Protein AF-A0A1A8QR80-F1 (afdb_monomer)

InterPro domains:
  IPR000276 G protein-coupled receptor, rhodopsin-like [PF00001] (1-95)
  IPR000276 G protein-coupled receptor, rhodopsin-like [PR00237] (16-37)
  IPR000276 G protein-coupled receptor, rhodopsin-like [PR00237] (66-89)
  IPR009150 Neuropeptide B/W receptor family [PR01855] (17-29)
  IPR009150 Neuropeptide B/W receptor family [PR01855] (32-41)
  IPR009150 Neuropeptide B/W receptor family [PR01855] (49-58)
  IPR009150 Neuropeptide B/W receptor family [PR01855] (61-73)
  IPR017452 GPCR, rhodopsin-like, 7TM [PS50262] (1-100)

Foldseek 3Di:
DPDPPPVVVPVVPVVVVVVVVVVVVVVVVVLCVQVVVQWDWDDDPVGIDTDRHDDPVRVVVVVVVVVSCCCVVPVVVVVVVVVVVVVVVVVVVVVVVVVD

Sequence (100 aa):
AVVHPIKSTKWRKPRIAKTINLAVWGVSLLVNLPIVIYSGLITKLNGCFCTIVWPEPQEAYYTAFMFYTFILGFLLPLMVICLCYLFIIIKVKSSGIRVG

Solvent-accessible surface area (backbone atoms only — not comparable to full-atom values): 5904 Å² total; per-residue (Å²): 118,91,86,65,62,72,70,63,65,65,71,64,46,65,67,57,56,51,50,51,50,51,48,51,53,52,50,52,52,60,69,46,43,63,60,61,72,29,46,40,78,49,76,51,100,92,48,77,43,82,44,78,53,70,64,87,66,44,68,60,53,53,52,51,49,49,53,50,50,45,39,63,74,43,51,50,55,48,50,53,50,52,51,53,51,51,52,50,51,53,51,51,52,57,54,54,66,73,75,109

pLDDT: mean 81.86, std 15.16, range [43.0, 95.69]

Radius of gyration: 22.82 Å; Cα contacts (8 Å, |Δi|>4): 29; chains: 1; bounding box: 64×26×60 Å

Structure (mmCIF, N/CA/C/O backbone):
data_AF-A0A1A8QR80-F1
#
_entry.id   AF-A0A1A8QR80-F1
#
loop_
_atom_site.group_PDB
_atom_site.id
_atom_site.type_symbol
_atom_site.label_atom_id
_atom_site.label_alt_id
_atom_site.label_comp_id
_atom_site.label_asym_id
_atom_site.label_entity_id
_atom_site.label_seq_id
_atom_site.pdbx_PDB_ins_code
_atom_site.Cartn_x
_atom_site.Cartn_y
_atom_site.Cartn_z
_atom_site.occupancy
_atom_site.B_iso_or_equiv
_atom_site.auth_seq_id
_atom_site.auth_comp_id
_atom_site.auth_asym_id
_atom_site.auth_atom_id
_atom_site.pdbx_PDB_model_num
ATOM 1 N N . ALA A 1 1 ? -7.438 -9.890 33.030 1.00 46.53 1 ALA A N 1
ATOM 2 C CA . ALA A 1 1 ? -6.973 -9.619 34.404 1.00 46.53 1 ALA A CA 1
ATOM 3 C C . ALA A 1 1 ? -7.740 -8.388 34.868 1.00 46.53 1 ALA A C 1
ATOM 5 O O . ALA A 1 1 ? -7.745 -7.425 34.124 1.00 46.53 1 ALA A O 1
ATOM 6 N N . VAL A 1 2 ? -8.557 -8.399 35.924 1.00 48.88 2 VAL A N 1
ATOM 7 C CA . VAL A 1 2 ? -8.145 -8.793 37.282 1.00 48.88 2 VAL A CA 1
ATOM 8 C C . VAL A 1 2 ? -9.169 -9.653 38.056 1.00 48.88 2 VAL A C 1
ATOM 10 O O . VAL A 1 2 ? -8.752 -10.293 39.002 1.00 48.88 2 VAL A O 1
ATOM 13 N N . VAL A 1 3 ? -10.447 -9.805 37.664 1.00 56.59 3 VAL A N 1
ATOM 14 C CA . VAL A 1 3 ? -11.394 -10.621 38.489 1.00 56.59 3 VAL A CA 1
ATOM 15 C C . VAL A 1 3 ? -12.198 -11.684 37.714 1.00 56.59 3 VAL A C 1
ATOM 17 O O . VAL A 1 3 ? -12.612 -12.687 38.284 1.00 56.59 3 VAL A O 1
ATOM 20 N N . HIS A 1 4 ? -12.288 -11.597 36.380 1.00 47.09 4 HIS A N 1
ATOM 21 C CA . HIS A 1 4 ? -12.779 -12.701 35.531 1.00 47.09 4 HIS A CA 1
ATOM 22 C C . HIS A 1 4 ? -11.807 -13.006 34.376 1.00 47.09 4 HIS A C 1
ATOM 24 O O . HIS A 1 4 ? -12.059 -12.649 33.221 1.00 47.09 4 HIS A O 1
ATOM 30 N N . PRO A 1 5 ? -10.661 -13.652 34.658 1.00 52.31 5 PRO A N 1
ATOM 31 C CA . PRO A 1 5 ? -9.586 -13.830 33.685 1.00 52.31 5 PRO A CA 1
ATOM 32 C C . PRO A 1 5 ? -9.852 -14.905 32.620 1.00 52.31 5 PRO A C 1
ATOM 34 O O . PRO A 1 5 ? -9.069 -14.993 31.688 1.00 52.31 5 PRO A O 1
ATOM 37 N N . ILE A 1 6 ? -10.924 -15.704 32.716 1.00 52.91 6 ILE A N 1
ATOM 38 C CA . ILE A 1 6 ? -11.087 -16.919 31.888 1.00 52.91 6 ILE A CA 1
ATOM 39 C C . ILE A 1 6 ? -12.131 -16.762 30.763 1.00 52.91 6 ILE A C 1
ATOM 41 O O . ILE A 1 6 ? -11.981 -17.363 29.699 1.00 52.91 6 ILE A O 1
ATOM 45 N N . LYS A 1 7 ? -13.157 -15.907 30.917 1.00 45.94 7 LYS A N 1
ATOM 46 C CA . LYS A 1 7 ? -14.143 -15.654 29.839 1.00 45.94 7 LYS A CA 1
ATOM 47 C C . LYS A 1 7 ? -13.735 -14.540 28.869 1.00 45.94 7 LYS A C 1
ATOM 49 O O . LYS A 1 7 ? -14.119 -14.605 27.708 1.00 45.94 7 LYS A O 1
ATOM 54 N N . SER A 1 8 ? -12.921 -13.569 29.292 1.00 46.22 8 SER A N 1
ATOM 55 C CA . SER A 1 8 ? -12.430 -12.474 28.430 1.00 46.22 8 SER A CA 1
ATOM 56 C C . SER A 1 8 ? -11.421 -12.959 27.369 1.00 46.22 8 SER A C 1
ATOM 58 O O . SER A 1 8 ? -11.410 -12.485 26.234 1.00 46.22 8 SER A O 1
ATOM 60 N N . THR A 1 9 ? -10.649 -14.002 27.675 1.00 49.66 9 THR A N 1
ATOM 61 C CA . THR A 1 9 ? -9.611 -14.583 26.799 1.00 49.66 9 THR A CA 1
ATOM 62 C C . THR A 1 9 ? -10.180 -15.352 25.603 1.00 49.66 9 THR A C 1
ATOM 64 O O . THR A 1 9 ? -9.479 -15.577 24.620 1.00 49.66 9 THR A O 1
ATOM 67 N N . LYS A 1 10 ? -11.466 -15.729 25.644 1.00 46.62 10 LYS A N 1
ATOM 68 C CA . LYS A 1 10 ? -12.154 -16.426 24.542 1.00 46.62 10 LYS A CA 1
ATOM 69 C C . LYS A 1 10 ? -12.669 -15.464 23.456 1.00 46.62 10 LYS A C 1
ATOM 71 O O . LYS A 1 10 ? -12.941 -15.901 22.340 1.00 46.62 10 LYS A O 1
ATOM 76 N N . TRP A 1 11 ? -12.786 -14.168 23.770 1.00 45.94 11 TRP A N 1
ATOM 77 C CA . TRP A 1 11 ? -13.398 -13.147 22.904 1.00 45.94 11 TRP A CA 1
ATOM 78 C C . TRP A 1 11 ? -12.457 -12.561 21.855 1.00 45.94 11 TRP A C 1
ATOM 80 O O . TRP A 1 11 ? -12.897 -12.127 20.793 1.00 45.94 11 TRP A O 1
ATOM 90 N N . ARG A 1 12 ? -11.149 -12.624 22.089 1.00 55.50 12 ARG A N 1
ATOM 91 C CA . ARG A 1 12 ? -10.140 -12.247 21.102 1.00 55.50 12 ARG A CA 1
ATOM 92 C C . ARG A 1 12 ? -9.713 -13.514 20.362 1.00 55.50 12 ARG A C 1
ATOM 94 O O . ARG A 1 12 ? -8.632 -14.025 20.618 1.00 55.50 12 ARG A O 1
ATOM 101 N N . LYS A 1 13 ? -10.608 -14.093 19.539 1.00 64.38 13 LYS A N 1
ATOM 102 C CA . LYS A 1 13 ? -10.404 -15.385 18.839 1.00 64.38 13 LYS A CA 1
ATOM 103 C C . LYS A 1 13 ? -8.955 -15.474 18.318 1.00 64.38 13 LYS A C 1
ATOM 105 O O . LYS A 1 13 ? -8.648 -14.815 17.325 1.00 64.38 13 LYS A O 1
ATOM 110 N N . PRO A 1 14 ? -8.076 -16.305 18.912 1.00 68.88 14 PRO A N 1
ATOM 111 C CA . PRO A 1 14 ? -6.670 -16.399 18.507 1.00 68.88 14 PRO A CA 1
ATOM 112 C C . PRO A 1 14 ? -6.525 -16.775 17.032 1.00 68.88 14 PRO A C 1
ATOM 114 O O . PRO A 1 14 ? -5.590 -16.357 16.364 1.00 68.88 14 PRO A O 1
ATOM 117 N N . ARG A 1 15 ? -7.507 -17.521 16.508 1.00 72.38 15 ARG A N 1
ATOM 118 C CA . ARG A 1 15 ? -7.639 -17.837 15.084 1.00 72.38 15 ARG A CA 1
ATOM 119 C C . ARG A 1 15 ? -7.795 -16.581 14.223 1.00 72.38 15 ARG A C 1
ATOM 121 O O . ARG A 1 15 ? -7.076 -16.457 13.252 1.00 72.38 15 ARG A O 1
ATOM 128 N N . ILE A 1 16 ? -8.647 -15.629 14.617 1.00 77.25 16 ILE A N 1
ATOM 129 C CA . ILE A 1 16 ? -8.818 -14.356 13.896 1.00 77.25 16 ILE A CA 1
ATOM 130 C C . ILE A 1 16 ? -7.534 -13.529 13.966 1.00 77.25 16 ILE A C 1
ATOM 132 O O . ILE A 1 16 ? -7.101 -13.007 12.948 1.00 77.25 16 ILE A O 1
ATOM 136 N N . ALA A 1 17 ? -6.885 -13.454 15.132 1.00 79.06 17 ALA A N 1
ATOM 137 C CA . ALA A 1 17 ? -5.614 -12.741 15.265 1.00 79.06 17 ALA A CA 1
ATOM 138 C C . ALA A 1 17 ? -4.518 -13.343 14.368 1.00 79.06 17 ALA A C 1
ATOM 140 O O . ALA A 1 17 ? -3.812 -12.603 13.688 1.00 79.06 17 ALA A O 1
ATOM 141 N N . LYS A 1 18 ? -4.418 -14.679 14.309 1.00 80.56 18 LYS A N 1
ATOM 142 C CA . LYS A 1 18 ? -3.505 -15.382 13.396 1.00 80.56 18 LYS A CA 1
ATOM 143 C C . LYS A 1 18 ? -3.857 -15.135 11.929 1.00 80.56 18 LYS A C 1
ATOM 145 O O . LYS A 1 18 ? -2.957 -14.854 11.150 1.00 80.56 18 LYS A O 1
ATOM 150 N N . THR A 1 19 ? -5.137 -15.193 11.557 1.00 84.38 19 THR A N 1
ATOM 151 C CA . THR A 1 19 ? -5.587 -14.922 10.183 1.00 84.38 19 THR A CA 1
ATOM 152 C C . THR A 1 19 ? -5.283 -13.488 9.765 1.00 84.38 19 THR A C 1
ATOM 154 O O . THR A 1 19 ? -4.755 -13.289 8.681 1.00 84.38 19 THR A O 1
ATOM 157 N N . ILE A 1 20 ? -5.554 -12.499 10.623 1.00 86.44 20 ILE A N 1
ATOM 158 C CA . ILE A 1 20 ? -5.231 -11.092 10.349 1.00 86.44 20 ILE A CA 1
ATOM 159 C C . ILE A 1 20 ? -3.721 -10.919 10.204 1.00 86.44 20 ILE A C 1
ATOM 161 O O . ILE A 1 20 ? -3.282 -10.267 9.270 1.00 86.44 20 ILE A O 1
ATOM 165 N N . ASN A 1 21 ? -2.921 -11.518 11.087 1.00 89.00 21 ASN A N 1
ATOM 166 C CA . ASN A 1 21 ? -1.467 -11.419 11.004 1.00 89.00 21 ASN A CA 1
ATOM 167 C C . ASN A 1 21 ? -0.933 -12.030 9.696 1.00 89.00 21 ASN A C 1
ATOM 169 O O . ASN A 1 21 ? -0.173 -11.378 8.988 1.00 89.00 21 ASN A O 1
ATOM 173 N N . LEU A 1 22 ? -1.402 -13.226 9.328 1.00 90.75 22 LEU A N 1
ATOM 174 C CA . LEU A 1 22 ? -1.046 -13.870 8.063 1.00 90.75 22 LEU A CA 1
ATOM 175 C C . LEU A 1 22 ? -1.488 -13.031 6.853 1.00 90.75 22 LEU A C 1
ATOM 177 O O . LEU A 1 22 ? -0.726 -12.874 5.906 1.00 90.75 22 LEU A O 1
ATOM 181 N N . ALA A 1 23 ? -2.696 -12.464 6.898 1.00 89.19 23 ALA A N 1
ATOM 182 C CA . ALA A 1 23 ? -3.205 -11.586 5.851 1.00 89.19 23 ALA A CA 1
ATOM 183 C C . ALA A 1 23 ? -2.362 -10.311 5.732 1.00 89.19 23 ALA A C 1
ATOM 185 O O . ALA A 1 23 ? -2.015 -9.928 4.624 1.00 89.19 23 ALA A O 1
ATOM 186 N N . VAL A 1 24 ? -1.974 -9.691 6.851 1.00 90.19 24 VAL A N 1
ATOM 187 C CA . VAL A 1 24 ? -1.086 -8.519 6.863 1.00 90.19 24 VAL A CA 1
ATOM 188 C C . VAL A 1 24 ? 0.266 -8.865 6.250 1.00 90.19 24 VAL A C 1
ATOM 190 O O . VAL A 1 24 ? 0.740 -8.120 5.404 1.00 90.19 24 VAL A O 1
ATOM 193 N N . TRP A 1 25 ? 0.868 -10.002 6.601 1.00 93.44 25 TRP A N 1
ATOM 194 C CA . TRP A 1 25 ? 2.118 -10.439 5.975 1.00 93.44 25 TRP A CA 1
ATOM 195 C C . TRP A 1 25 ? 1.969 -10.692 4.477 1.00 93.44 25 TRP A C 1
ATOM 197 O O . TRP A 1 25 ? 2.789 -10.214 3.697 1.00 93.44 25 TRP A O 1
ATOM 207 N N . GLY A 1 26 ? 0.913 -11.397 4.067 1.00 94.44 26 GLY A N 1
ATOM 208 C CA . GLY A 1 26 ? 0.642 -11.670 2.658 1.00 94.44 26 GLY A CA 1
ATOM 209 C C . GLY A 1 26 ? 0.421 -10.390 1.852 1.00 94.44 26 GLY A C 1
ATOM 210 O O . GLY A 1 26 ? 1.029 -10.218 0.799 1.00 94.44 26 GLY A O 1
ATOM 211 N N . VAL A 1 27 ? -0.386 -9.462 2.375 1.00 90.31 27 VAL A N 1
ATOM 212 C CA . VAL A 1 27 ? -0.628 -8.150 1.759 1.00 90.31 27 VAL A CA 1
ATOM 213 C C . VAL A 1 27 ? 0.660 -7.336 1.708 1.00 90.31 27 VAL A C 1
ATOM 215 O O . VAL A 1 27 ? 0.965 -6.786 0.658 1.00 90.31 27 VAL A O 1
ATOM 218 N N . SER A 1 28 ? 1.456 -7.302 2.779 1.00 91.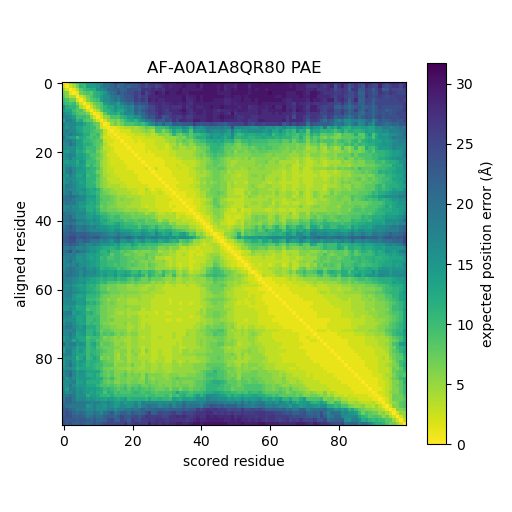25 28 SER A N 1
ATOM 219 C CA . SER A 1 28 ? 2.747 -6.607 2.782 1.00 91.25 28 SER A CA 1
ATOM 220 C C . SER A 1 28 ? 3.683 -7.147 1.703 1.00 91.25 28 SER A C 1
ATOM 222 O O . SER A 1 28 ? 4.267 -6.362 0.962 1.00 91.25 28 SER A O 1
ATOM 224 N N . LEU A 1 29 ? 3.810 -8.469 1.565 1.00 92.56 29 LEU A N 1
ATOM 225 C CA . LEU A 1 29 ? 4.644 -9.069 0.520 1.00 92.56 29 LEU A CA 1
ATOM 226 C C . LEU A 1 29 ? 4.123 -8.723 -0.877 1.00 92.56 29 LEU A C 1
ATOM 228 O O . LEU A 1 29 ? 4.895 -8.257 -1.710 1.00 92.56 29 LEU A O 1
ATOM 232 N N . LEU A 1 30 ? 2.815 -8.878 -1.102 1.00 90.81 30 LEU A N 1
ATOM 233 C CA . LEU A 1 30 ? 2.164 -8.540 -2.368 1.00 90.81 30 LEU A CA 1
ATOM 234 C C . LEU A 1 30 ? 2.393 -7.072 -2.742 1.00 90.81 30 LEU A C 1
ATOM 236 O O . LEU A 1 30 ? 2.704 -6.768 -3.890 1.00 90.81 30 LEU A O 1
ATOM 240 N N . VAL A 1 31 ? 2.287 -6.172 -1.763 1.00 90.44 31 VAL A N 1
ATOM 241 C CA . VAL A 1 31 ? 2.432 -4.734 -1.982 1.00 90.44 31 VAL A CA 1
ATOM 242 C C . VAL A 1 31 ? 3.860 -4.342 -2.367 1.00 90.44 31 VAL A C 1
ATOM 244 O O . VAL A 1 31 ? 4.053 -3.392 -3.130 1.00 90.44 31 VAL A O 1
ATOM 247 N N . ASN A 1 32 ? 4.853 -5.079 -1.867 1.00 90.50 32 ASN A N 1
ATOM 248 C CA . ASN A 1 32 ? 6.267 -4.851 -2.162 1.00 90.50 32 ASN A CA 1
ATOM 249 C C . ASN A 1 32 ? 6.724 -5.475 -3.491 1.00 90.50 32 ASN A C 1
ATOM 251 O O . ASN A 1 32 ? 7.731 -5.031 -4.039 1.00 90.50 32 ASN A O 1
ATOM 255 N N . LEU A 1 33 ? 6.000 -6.459 -4.040 1.00 89.06 33 LEU A N 1
ATOM 256 C CA . LEU A 1 33 ? 6.349 -7.102 -5.315 1.00 89.06 33 LEU A CA 1
ATOM 257 C C . LEU A 1 33 ? 6.670 -6.127 -6.458 1.00 89.06 33 LEU A C 1
ATOM 259 O O . LEU A 1 33 ? 7.727 -6.299 -7.059 1.00 89.06 33 LEU A O 1
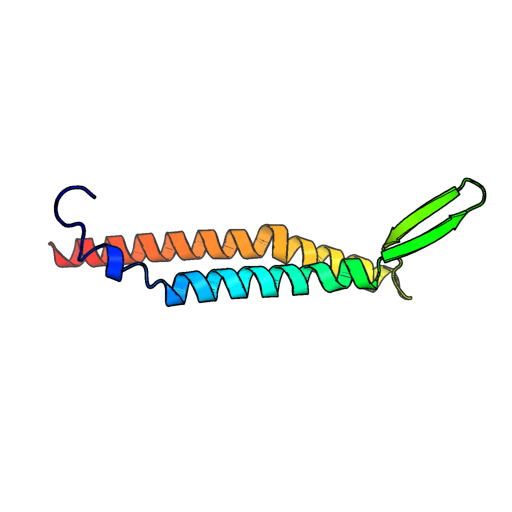ATOM 263 N N . PRO A 1 34 ? 5.842 -5.112 -6.780 1.00 85.75 34 PRO A N 1
ATOM 264 C CA . PRO A 1 34 ? 6.152 -4.199 -7.880 1.00 85.75 34 PRO A CA 1
ATOM 265 C C . PRO A 1 34 ? 7.479 -3.461 -7.667 1.00 85.75 34 PRO A C 1
ATOM 267 O O . PRO A 1 34 ? 8.247 -3.307 -8.608 1.00 85.75 34 PRO A O 1
ATOM 270 N N . ILE A 1 35 ? 7.797 -3.070 -6.432 1.00 88.12 35 ILE A N 1
ATOM 271 C CA . ILE A 1 35 ? 9.064 -2.395 -6.124 1.00 88.12 35 ILE A CA 1
ATOM 272 C C . ILE A 1 35 ? 10.240 -3.337 -6.392 1.00 88.12 35 ILE A C 1
ATOM 274 O O . ILE A 1 35 ? 11.213 -2.932 -7.016 1.00 88.12 35 ILE A O 1
ATOM 278 N N . VAL A 1 36 ? 10.138 -4.597 -5.960 1.00 89.50 36 VAL A N 1
ATOM 279 C CA . VAL A 1 36 ? 11.200 -5.595 -6.152 1.00 89.50 36 VAL A CA 1
ATOM 280 C C . VAL A 1 36 ? 11.378 -5.940 -7.633 1.00 89.50 36 VAL A C 1
ATOM 282 O O . VAL A 1 36 ? 12.505 -5.953 -8.118 1.00 89.50 36 VAL A O 1
ATOM 285 N N . ILE A 1 37 ? 10.282 -6.174 -8.360 1.00 88.75 37 ILE A N 1
ATOM 286 C CA . ILE A 1 37 ? 10.302 -6.570 -9.779 1.00 88.75 37 ILE A CA 1
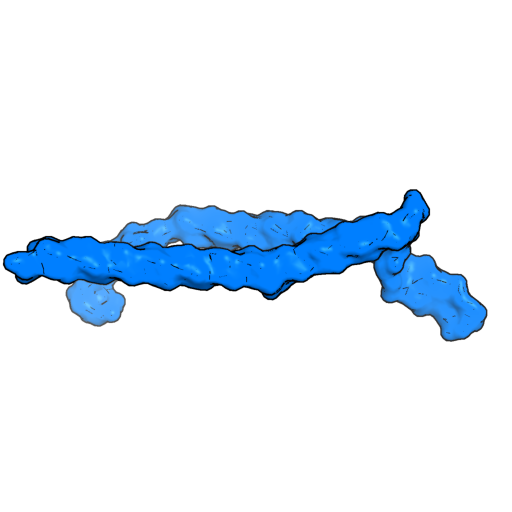ATOM 287 C C . ILE A 1 37 ? 10.894 -5.469 -10.661 1.00 88.75 37 ILE A C 1
ATOM 289 O O . ILE A 1 37 ? 11.671 -5.766 -11.563 1.00 88.75 37 ILE A O 1
ATOM 293 N N . TYR A 1 38 ? 10.528 -4.212 -10.406 1.00 88.00 38 TYR A N 1
ATOM 294 C CA . TYR A 1 38 ? 10.990 -3.082 -11.210 1.00 88.00 38 TYR A CA 1
ATOM 295 C C . TYR A 1 38 ? 12.267 -2.435 -10.660 1.00 88.00 38 TYR A C 1
ATOM 297 O O . TYR A 1 38 ? 12.773 -1.494 -11.264 1.00 88.00 38 TYR A O 1
ATOM 305 N N . SER A 1 39 ? 12.820 -2.907 -9.538 1.00 89.06 39 SER A N 1
ATOM 306 C CA . SER A 1 39 ? 14.127 -2.437 -9.067 1.00 89.06 39 SER A CA 1
ATOM 307 C C . SER A 1 39 ? 15.246 -2.925 -9.990 1.00 89.06 39 SER A C 1
ATOM 309 O O . SER A 1 39 ? 15.336 -4.107 -10.316 1.00 89.06 39 SER A O 1
ATOM 311 N N . GLY A 1 40 ? 16.109 -2.007 -10.422 1.00 88.12 40 GLY A N 1
ATOM 312 C CA . GLY A 1 40 ? 17.198 -2.294 -11.346 1.00 88.12 40 GLY A CA 1
ATOM 313 C C . GLY A 1 40 ? 18.405 -1.387 -11.130 1.00 88.12 40 GLY A C 1
ATOM 314 O O . GLY A 1 40 ? 18.318 -0.321 -10.519 1.00 88.12 40 GLY 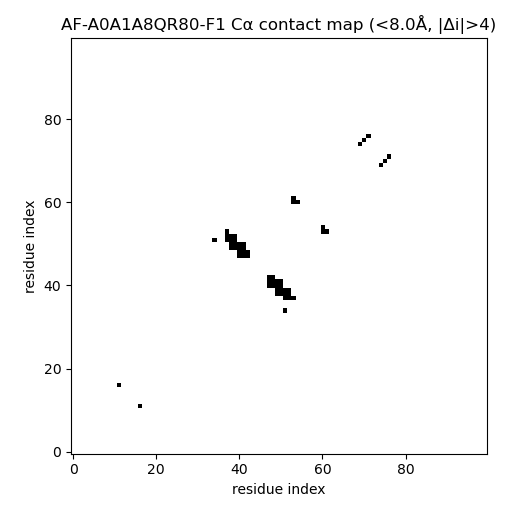A O 1
ATOM 315 N N . LEU A 1 41 ? 19.557 -1.826 -11.634 1.00 87.50 41 LEU A N 1
ATOM 316 C CA . LEU A 1 41 ? 20.798 -1.060 -11.592 1.00 87.50 41 LEU A CA 1
ATOM 317 C C . LEU A 1 41 ? 20.944 -0.229 -12.867 1.00 87.50 41 LEU A C 1
ATOM 319 O O . LEU A 1 41 ? 20.930 -0.762 -13.974 1.00 87.50 41 LEU A O 1
ATOM 323 N N . ILE A 1 42 ? 21.134 1.077 -12.704 1.00 84.88 42 ILE A N 1
ATOM 324 C CA . ILE A 1 42 ? 21.485 1.998 -13.780 1.00 84.88 42 ILE A CA 1
ATOM 325 C C . ILE A 1 42 ? 22.955 2.378 -13.613 1.00 84.88 42 ILE A C 1
ATOM 327 O O . ILE A 1 42 ? 23.328 3.118 -12.701 1.00 84.88 42 ILE A O 1
ATOM 331 N N . THR A 1 43 ? 23.797 1.897 -14.524 1.00 84.06 43 THR A N 1
ATOM 332 C CA . THR A 1 43 ? 25.203 2.298 -14.627 1.00 84.06 43 THR A CA 1
ATOM 333 C C . THR A 1 43 ? 25.331 3.554 -15.487 1.00 84.06 43 THR A C 1
ATOM 335 O O . THR A 1 43 ? 24.949 3.558 -16.660 1.00 84.06 43 THR A O 1
ATOM 338 N N . LYS A 1 44 ? 25.873 4.630 -14.915 1.00 80.81 44 LYS A N 1
ATOM 339 C CA . LYS A 1 44 ? 26.237 5.877 -15.610 1.00 80.81 44 LYS A CA 1
ATOM 340 C C . LYS A 1 44 ? 27.735 6.137 -15.432 1.00 80.81 44 LYS A C 1
ATOM 342 O O . LYS A 1 44 ? 28.369 5.519 -14.582 1.00 80.81 44 LYS A O 1
ATOM 347 N N . LEU A 1 45 ? 28.295 7.083 -16.195 1.00 79.06 45 LEU A N 1
ATOM 348 C CA . LEU A 1 45 ? 29.723 7.445 -16.110 1.00 79.06 45 LEU A CA 1
ATOM 349 C C . LEU A 1 45 ? 30.193 7.760 -14.673 1.00 79.06 45 LEU A C 1
ATOM 351 O O . LEU A 1 45 ? 31.339 7.491 -14.342 1.00 79.06 45 LEU A O 1
ATOM 355 N N . ASN A 1 46 ? 29.301 8.280 -13.819 1.00 82.12 46 ASN A N 1
ATOM 356 C CA . ASN A 1 46 ? 29.602 8.687 -12.442 1.00 82.12 46 ASN A CA 1
ATOM 357 C C . ASN A 1 46 ? 29.231 7.640 -11.371 1.00 82.12 46 ASN A C 1
ATOM 359 O O . ASN A 1 46 ? 29.240 7.966 -10.186 1.00 82.12 46 ASN A O 1
ATOM 363 N N . GLY A 1 47 ? 28.876 6.408 -11.754 1.00 80.56 47 GLY A N 1
ATOM 364 C CA . GLY A 1 47 ? 28.587 5.331 -10.801 1.00 80.56 47 GLY A CA 1
ATOM 365 C C . GLY A 1 47 ? 27.370 4.474 -11.145 1.00 80.56 47 GLY A C 1
ATOM 366 O O . GLY A 1 47 ? 26.692 4.670 -12.156 1.00 80.56 47 GLY A O 1
ATOM 367 N N . CYS A 1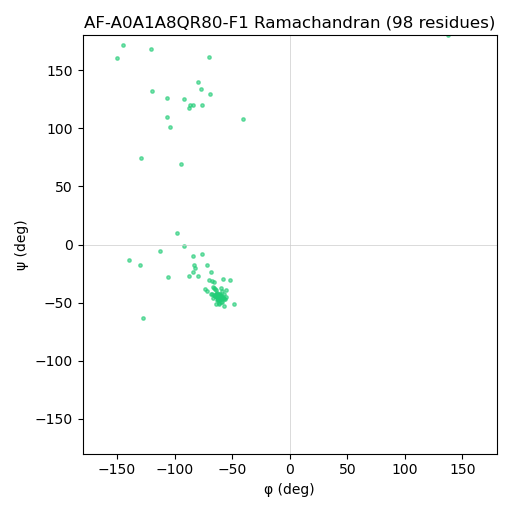 48 ? 27.109 3.494 -10.281 1.00 87.62 48 CYS A N 1
ATOM 368 C CA . CYS A 1 48 ? 25.990 2.563 -10.386 1.00 87.62 48 CYS A CA 1
ATOM 369 C C . CYS A 1 48 ? 24.922 2.911 -9.342 1.00 87.62 48 CYS A C 1
ATOM 371 O O . CYS A 1 48 ? 25.231 2.990 -8.153 1.00 87.62 48 CYS A O 1
ATOM 373 N N . PHE A 1 49 ? 23.677 3.110 -9.778 1.00 88.12 49 PHE A N 1
ATOM 374 C CA . PHE A 1 49 ? 22.554 3.476 -8.912 1.00 88.12 49 PHE A CA 1
ATOM 375 C C . PHE A 1 49 ? 21.464 2.407 -8.981 1.00 88.12 49 PHE A C 1
ATOM 377 O O . PHE A 1 49 ? 21.067 2.011 -10.073 1.00 88.12 49 PHE A O 1
ATOM 384 N N . CYS A 1 50 ? 20.956 1.961 -7.830 1.00 88.44 50 CYS A N 1
ATOM 385 C CA . CYS A 1 50 ? 19.762 1.118 -7.771 1.00 88.44 50 CYS A CA 1
ATOM 386 C C . CYS A 1 50 ? 18.525 2.017 -7.722 1.00 88.44 50 CYS A C 1
ATOM 388 O O . CYS A 1 50 ? 18.376 2.813 -6.794 1.00 88.44 50 CYS A O 1
ATOM 390 N N . THR A 1 51 ? 17.665 1.922 -8.729 1.00 88.25 51 THR A N 1
ATOM 391 C CA . THR A 1 51 ? 16.418 2.689 -8.799 1.00 88.25 51 THR A CA 1
ATOM 392 C C . THR A 1 51 ? 15.320 1.858 -9.450 1.00 88.25 51 THR A C 1
ATOM 394 O O . THR A 1 51 ? 15.563 0.763 -9.954 1.00 88.25 51 THR A O 1
ATOM 397 N N . ILE A 1 52 ? 14.095 2.366 -9.424 1.00 87.19 52 ILE A N 1
ATOM 398 C CA . ILE A 1 52 ? 12.975 1.736 -10.112 1.00 87.19 52 ILE A CA 1
ATOM 399 C C . ILE A 1 52 ? 13.100 2.041 -11.609 1.00 87.19 52 ILE A C 1
ATOM 401 O O . ILE A 1 52 ? 13.112 3.203 -12.016 1.00 87.19 52 ILE A O 1
ATOM 405 N N . VAL A 1 53 ? 13.215 0.989 -12.414 1.00 88.94 53 VAL A N 1
ATOM 406 C CA . VAL A 1 53 ? 13.332 1.033 -13.870 1.00 88.94 53 VAL A CA 1
ATOM 407 C C . VAL A 1 53 ? 11.990 0.624 -14.463 1.00 88.94 53 VAL A C 1
ATOM 409 O O . VAL A 1 53 ? 11.645 -0.556 -14.516 1.00 88.94 53 VAL A O 1
ATOM 412 N N . TRP A 1 54 ? 11.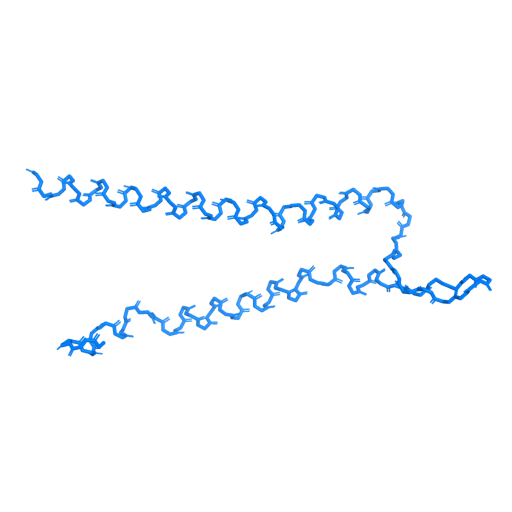212 1.614 -14.895 1.00 87.50 54 TRP A N 1
ATOM 413 C CA . TRP A 1 54 ? 9.920 1.355 -15.517 1.00 87.50 54 TRP A CA 1
ATOM 414 C C . TRP A 1 54 ? 10.074 0.933 -16.978 1.00 87.50 54 TRP A C 1
ATOM 416 O O . TRP A 1 54 ? 10.884 1.518 -17.703 1.00 87.50 54 TRP A O 1
ATOM 426 N N . PRO A 1 55 ? 9.281 -0.046 -17.439 1.00 85.88 55 PRO A N 1
ATOM 427 C CA . PRO A 1 55 ? 9.205 -0.372 -18.853 1.00 85.88 55 PRO A CA 1
ATOM 428 C C . PRO A 1 55 ? 8.489 0.739 -19.634 1.00 85.88 55 PRO A C 1
ATOM 430 O O . PRO A 1 55 ? 7.764 1.569 -19.081 1.00 85.88 55 PRO A O 1
ATOM 433 N N . GLU A 1 56 ? 8.694 0.757 -20.946 1.00 87.19 56 GLU A N 1
ATOM 434 C CA . GLU A 1 56 ? 8.063 1.725 -21.840 1.00 87.19 56 GLU A CA 1
ATOM 435 C C . GLU A 1 56 ? 6.590 1.338 -22.093 1.00 87.19 56 GLU A C 1
ATOM 437 O O . GLU A 1 56 ? 6.319 0.160 -22.345 1.00 87.19 56 GLU A O 1
ATOM 442 N N . PRO A 1 57 ? 5.613 2.268 -22.015 1.00 89.44 57 PRO A N 1
ATOM 443 C CA . PRO A 1 57 ? 5.732 3.714 -21.785 1.00 89.44 57 PRO A CA 1
ATOM 444 C C . PRO A 1 57 ? 5.840 4.091 -20.296 1.00 89.44 57 PRO A C 1
ATOM 446 O O . PRO A 1 57 ? 4.908 3.877 -19.519 1.00 89.44 57 PRO A O 1
ATOM 449 N N .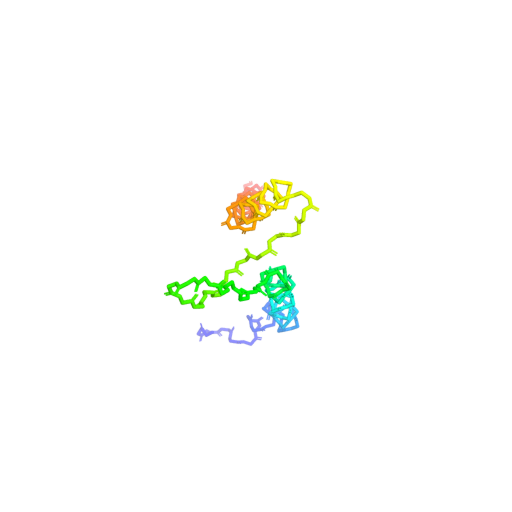 GLN A 1 58 ? 6.946 4.735 -19.912 1.00 87.38 58 GLN A N 1
ATOM 450 C CA . GLN A 1 58 ? 7.282 5.012 -18.506 1.00 87.38 58 GLN A CA 1
ATOM 451 C C . GLN A 1 58 ? 6.210 5.841 -17.780 1.00 87.38 58 GLN A C 1
ATOM 453 O O . GLN A 1 58 ? 5.860 5.527 -16.645 1.00 87.38 58 GLN A O 1
ATOM 458 N N . GLU A 1 59 ? 5.632 6.844 -18.448 1.00 90.06 59 GLU A N 1
ATOM 459 C CA . GLU A 1 59 ? 4.609 7.739 -17.881 1.00 90.06 59 GLU A CA 1
ATOM 460 C C . GLU A 1 59 ? 3.393 6.990 -17.319 1.00 90.06 59 GLU A C 1
ATOM 462 O O . GLU A 1 59 ? 2.872 7.330 -16.252 1.00 90.06 59 GLU A O 1
ATOM 467 N N . ALA A 1 60 ? 2.953 5.930 -18.005 1.00 91.12 60 ALA A N 1
ATOM 468 C CA . ALA A 1 60 ? 1.812 5.134 -17.567 1.00 91.12 60 ALA A CA 1
ATOM 469 C C . ALA A 1 60 ? 2.130 4.368 -16.276 1.00 91.12 60 ALA A C 1
ATOM 471 O O . ALA A 1 60 ? 1.320 4.356 -15.347 1.00 91.12 60 ALA A O 1
ATOM 472 N N . TYR A 1 61 ? 3.325 3.776 -16.191 1.00 90.75 61 TYR A N 1
ATOM 473 C CA . TYR A 1 61 ? 3.775 3.040 -15.011 1.00 90.75 61 TYR A CA 1
ATOM 474 C C . TYR A 1 61 ? 4.020 3.964 -13.816 1.00 90.75 61 TYR A C 1
ATOM 476 O O . TYR A 1 61 ? 3.563 3.655 -12.715 1.00 90.75 61 TYR A O 1
ATOM 484 N N . TYR A 1 62 ? 4.651 5.123 -14.027 1.00 89.62 62 TYR A N 1
ATOM 485 C CA . TYR A 1 62 ? 4.815 6.143 -12.988 1.00 89.62 62 TYR A CA 1
ATOM 486 C C . TYR A 1 62 ? 3.467 6.614 -12.438 1.00 89.62 62 TYR A C 1
ATOM 488 O O . TYR A 1 62 ? 3.262 6.617 -11.221 1.00 89.62 62 TYR A O 1
ATOM 496 N N . THR A 1 63 ? 2.530 6.957 -13.324 1.00 92.88 63 THR A N 1
ATOM 497 C CA . THR A 1 63 ? 1.190 7.414 -12.935 1.00 92.88 63 THR A CA 1
ATOM 498 C C . THR A 1 63 ? 0.448 6.329 -12.155 1.00 92.88 63 THR A C 1
ATOM 500 O O . THR A 1 63 ? -0.090 6.589 -11.077 1.00 92.88 63 THR A O 1
ATOM 503 N N . ALA A 1 64 ? 0.468 5.088 -12.650 1.00 92.31 64 ALA A N 1
ATOM 504 C CA . ALA A 1 64 ? -0.156 3.956 -11.974 1.00 92.31 64 ALA A CA 1
ATOM 505 C C . ALA A 1 64 ? 0.458 3.706 -10.588 1.00 92.31 64 ALA A C 1
ATOM 507 O O . ALA A 1 64 ? -0.278 3.509 -9.619 1.00 92.31 64 ALA A O 1
ATOM 508 N N . PHE A 1 65 ? 1.787 3.765 -10.465 1.00 91.25 65 PHE A N 1
ATOM 509 C CA . PHE A 1 65 ? 2.485 3.589 -9.193 1.00 91.25 65 PHE A CA 1
ATOM 510 C C . PHE A 1 65 ? 2.178 4.711 -8.192 1.00 91.25 65 PHE A C 1
ATOM 512 O O . PHE A 1 65 ? 2.009 4.451 -6.997 1.00 91.25 65 PHE A O 1
ATOM 519 N N . MET A 1 66 ? 2.042 5.951 -8.662 1.00 92.69 66 MET A N 1
ATOM 520 C CA . MET A 1 66 ? 1.639 7.083 -7.828 1.00 92.69 66 MET A CA 1
ATOM 521 C C . MET A 1 66 ? 0.238 6.875 -7.240 1.00 92.69 66 MET A C 1
ATOM 523 O O . MET A 1 66 ? 0.060 6.964 -6.026 1.00 92.69 66 MET A O 1
ATOM 527 N N . PHE A 1 67 ? -0.754 6.531 -8.066 1.00 95.62 67 PHE A N 1
ATOM 528 C CA . PHE A 1 67 ? -2.103 6.240 -7.567 1.00 95.62 67 PHE A CA 1
ATOM 529 C C . PHE A 1 67 ? -2.126 5.025 -6.642 1.00 95.62 67 PHE A C 1
ATOM 531 O O . PHE A 1 67 ? -2.774 5.054 -5.598 1.00 95.62 67 PHE A O 1
ATOM 538 N N . TYR A 1 68 ? -1.390 3.974 -6.994 1.00 92.19 68 TYR A N 1
ATOM 539 C CA . TYR A 1 68 ? -1.251 2.772 -6.183 1.00 92.19 68 TYR A CA 1
ATOM 540 C C . TYR A 1 68 ? -0.722 3.084 -4.774 1.00 92.19 68 TYR A C 1
ATOM 542 O O . TYR A 1 68 ? -1.353 2.727 -3.776 1.00 92.19 68 TYR A O 1
ATOM 550 N N . THR A 1 69 ? 0.399 3.804 -4.678 1.00 92.00 69 THR A N 1
ATOM 551 C CA . THR A 1 69 ? 0.994 4.195 -3.391 1.00 92.00 69 THR A CA 1
ATOM 552 C C . THR A 1 69 ? 0.111 5.172 -2.618 1.00 92.00 69 THR A C 1
ATOM 554 O O . THR A 1 69 ? -0.016 5.032 -1.402 1.00 92.00 69 THR A O 1
ATOM 557 N N . PHE A 1 70 ? -0.569 6.099 -3.295 1.00 95.19 70 PHE A N 1
ATOM 558 C CA . PHE A 1 70 ? -1.529 7.010 -2.668 1.00 95.19 70 PHE A CA 1
ATOM 559 C C . PHE A 1 70 ? -2.727 6.265 -2.063 1.00 95.19 70 PHE A C 1
ATOM 561 O O . PHE A 1 70 ? -3.119 6.520 -0.920 1.00 95.19 70 PHE A O 1
ATOM 568 N N . ILE A 1 71 ? -3.292 5.302 -2.794 1.00 94.88 71 ILE A N 1
ATOM 569 C CA . ILE A 1 71 ? -4.410 4.492 -2.306 1.00 94.88 71 ILE A CA 1
ATOM 570 C C . ILE A 1 71 ? -3.984 3.697 -1.071 1.00 94.88 71 ILE A C 1
ATOM 572 O O . ILE A 1 71 ? -4.692 3.715 -0.064 1.00 94.88 71 ILE A O 1
ATOM 576 N N . LEU A 1 72 ? -2.831 3.029 -1.118 1.00 91.50 72 LEU A N 1
ATOM 577 C CA . LEU A 1 72 ? -2.366 2.188 -0.014 1.00 91.50 72 LEU A CA 1
ATOM 578 C C . LEU A 1 72 ? -1.892 2.984 1.204 1.00 91.50 72 LEU A C 1
ATOM 580 O O . LEU A 1 72 ? -2.166 2.583 2.334 1.00 91.50 72 LEU A O 1
ATOM 584 N N . GLY A 1 73 ? -1.187 4.092 0.987 1.00 91.25 73 GLY A N 1
ATOM 585 C CA . GLY A 1 73 ? -0.622 4.912 2.056 1.00 91.25 73 GLY A CA 1
ATOM 586 C C . GLY A 1 73 ? -1.631 5.850 2.712 1.00 91.25 73 GLY A C 1
ATOM 587 O O . GLY A 1 73 ? -1.462 6.192 3.881 1.00 91.25 73 GLY A O 1
ATOM 588 N N . PHE A 1 74 ? -2.681 6.257 1.991 1.00 93.50 74 PHE A N 1
ATOM 589 C CA . PHE A 1 74 ? -3.606 7.288 2.463 1.00 93.50 74 PHE A CA 1
ATOM 590 C C . PHE A 1 74 ? -5.074 6.860 2.420 1.00 93.50 74 PHE A C 1
ATOM 592 O O . PHE A 1 74 ? -5.709 6.761 3.472 1.00 93.50 74 PHE A O 1
ATOM 599 N N . LEU A 1 75 ? -5.626 6.582 1.233 1.00 94.50 75 LEU A N 1
ATOM 600 C CA . LEU A 1 75 ? -7.073 6.367 1.095 1.00 94.50 75 LEU A CA 1
ATOM 601 C C . LEU A 1 75 ? -7.559 5.123 1.839 1.00 94.50 75 LEU A C 1
ATOM 603 O O . LEU A 1 75 ? -8.572 5.182 2.529 1.00 94.50 75 LEU A O 1
ATOM 607 N N . LEU A 1 76 ? -6.847 4.002 1.726 1.00 91.38 76 LEU A N 1
ATOM 608 C CA . LEU A 1 76 ? -7.224 2.755 2.381 1.00 91.38 76 LEU A CA 1
ATOM 609 C C . LEU A 1 76 ? -7.188 2.891 3.919 1.00 91.38 76 LEU A C 1
ATOM 611 O O . LEU A 1 76 ? -8.211 2.595 4.543 1.00 91.38 76 LEU A O 1
ATOM 615 N N . PRO A 1 77 ? -6.103 3.390 4.554 1.00 91.75 77 PRO A N 1
ATOM 616 C CA . PRO A 1 77 ? -6.100 3.689 5.986 1.00 91.75 77 PRO A CA 1
ATOM 617 C C . PRO A 1 77 ? -7.222 4.640 6.410 1.00 91.75 77 PRO A C 1
ATOM 619 O O . PRO A 1 77 ? -7.912 4.363 7.393 1.00 91.75 77 PRO A O 1
ATOM 622 N N . LEU A 1 78 ? -7.450 5.722 5.658 1.00 95.69 78 LEU A N 1
ATOM 623 C CA . LEU A 1 78 ? -8.502 6.693 5.957 1.00 95.69 78 LEU A CA 1
ATOM 624 C C . LEU A 1 78 ? -9.890 6.043 5.924 1.00 95.69 78 LEU A C 1
ATOM 626 O O . LEU A 1 78 ? -10.658 6.186 6.873 1.00 95.69 78 LEU A O 1
ATOM 630 N N . MET A 1 79 ? -10.188 5.270 4.879 1.00 94.19 79 MET A N 1
ATOM 631 C CA . MET A 1 79 ? -11.446 4.534 4.743 1.00 94.19 79 MET A CA 1
ATOM 632 C C . MET A 1 79 ? -11.660 3.564 5.906 1.00 94.19 79 MET A C 1
ATOM 634 O O . MET A 1 79 ? -12.748 3.527 6.482 1.00 94.19 79 MET A O 1
ATOM 638 N N . VAL A 1 80 ? -10.625 2.812 6.299 1.00 92.19 80 VAL A N 1
ATOM 639 C CA . VAL A 1 80 ? -10.695 1.900 7.451 1.00 92.19 80 VAL A CA 1
ATOM 640 C C . VAL A 1 80 ? -11.003 2.668 8.736 1.00 92.19 80 VAL A C 1
ATOM 642 O O . VAL A 1 80 ? -11.885 2.256 9.490 1.00 92.19 80 VAL A O 1
ATOM 645 N N . ILE A 1 81 ? -10.328 3.794 8.980 1.00 94.62 81 ILE A N 1
ATOM 646 C CA . ILE A 1 81 ? -10.570 4.636 10.159 1.00 94.62 81 ILE A CA 1
ATOM 647 C C . ILE A 1 81 ? -12.013 5.155 10.151 1.00 94.62 81 ILE A C 1
ATOM 649 O O . ILE A 1 81 ? -12.737 4.954 11.129 1.00 94.62 81 ILE A O 1
ATOM 653 N N . CYS A 1 82 ? -12.463 5.755 9.047 1.00 95.69 82 CYS A N 1
ATOM 654 C CA . CYS A 1 82 ? -13.822 6.275 8.903 1.00 95.69 82 CYS A CA 1
ATOM 655 C C . CYS A 1 82 ? -14.880 5.193 9.160 1.00 95.69 82 CYS A C 1
ATOM 657 O O . CYS A 1 82 ? -15.806 5.415 9.941 1.00 95.69 82 CYS A O 1
ATOM 659 N N . LEU A 1 83 ? -14.728 4.005 8.568 1.00 93.38 83 LEU A N 1
ATOM 660 C CA . LEU A 1 83 ? -15.652 2.887 8.771 1.00 93.38 83 LEU A CA 1
ATOM 661 C C . LEU A 1 83 ? -15.652 2.394 10.221 1.00 93.38 83 LEU A C 1
ATOM 663 O O . LEU A 1 83 ? -16.722 2.170 10.789 1.00 93.38 83 LEU A O 1
ATOM 667 N N . CYS A 1 84 ? -14.480 2.267 10.848 1.00 91.12 84 CYS A N 1
ATOM 668 C CA . CYS A 1 84 ? -14.373 1.900 12.259 1.00 91.12 84 CYS A CA 1
ATOM 669 C C . CYS A 1 84 ? -15.138 2.885 13.152 1.00 91.12 84 CYS A C 1
ATOM 671 O O . CYS A 1 84 ? -15.928 2.458 13.996 1.00 91.12 84 CYS A O 1
ATOM 673 N N . TYR A 1 85 ? -14.968 4.191 12.937 1.00 91.06 85 TYR A N 1
ATOM 674 C CA . TYR A 1 85 ? -15.692 5.214 13.694 1.00 91.06 85 TYR A CA 1
ATOM 675 C C . TYR A 1 85 ? -17.199 5.177 13.445 1.00 91.06 85 TYR A C 1
ATOM 677 O O . TYR A 1 85 ? -17.973 5.217 14.403 1.00 91.06 85 TYR A O 1
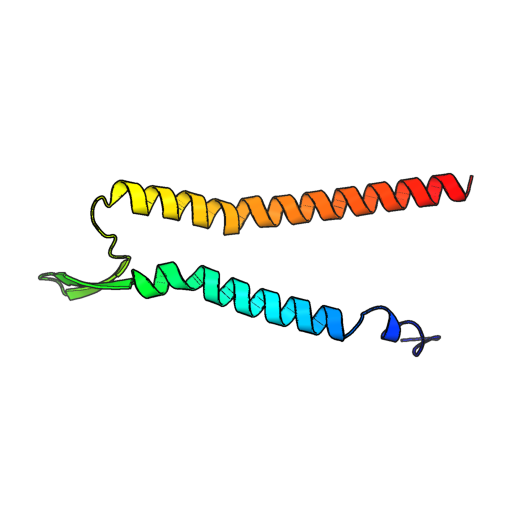ATOM 685 N N . LEU A 1 86 ? -17.631 5.040 12.189 1.00 92.25 86 LEU A N 1
ATOM 686 C CA . LEU A 1 86 ? -19.049 4.902 11.852 1.00 92.25 86 LEU A CA 1
ATOM 687 C C . LEU A 1 86 ? -19.675 3.693 12.558 1.00 92.25 86 LEU A C 1
ATOM 689 O O . LEU A 1 86 ? -20.732 3.823 13.178 1.00 92.25 86 LEU A O 1
ATOM 693 N N . PHE A 1 87 ? -19.008 2.536 12.542 1.00 88.56 87 PHE A N 1
ATOM 694 C CA . PHE A 1 87 ? -19.492 1.348 13.244 1.00 88.56 87 PHE A CA 1
ATOM 695 C C . PHE A 1 87 ? -19.552 1.537 14.760 1.00 88.56 87 PHE A C 1
ATOM 697 O O . PHE A 1 87 ? -20.523 1.091 15.378 1.00 88.56 87 PHE A O 1
ATOM 704 N N . ILE A 1 88 ? -18.569 2.216 15.361 1.00 91.44 88 ILE A N 1
ATOM 705 C CA . ILE A 1 88 ? -18.597 2.564 16.788 1.00 91.44 8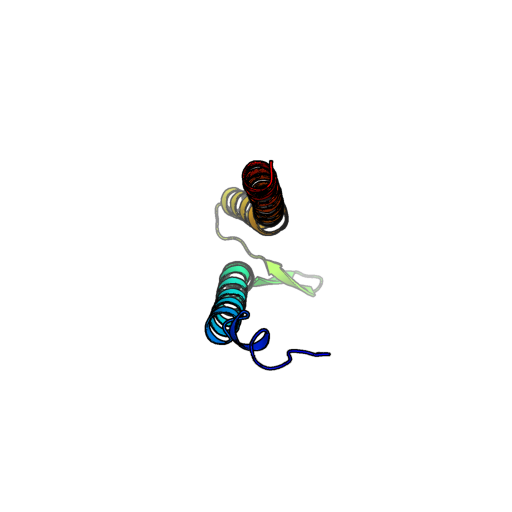8 ILE A CA 1
ATOM 706 C C . ILE A 1 88 ? -19.821 3.436 17.089 1.00 91.44 88 ILE A C 1
ATOM 708 O O . ILE A 1 88 ? -20.592 3.104 17.988 1.00 91.44 88 ILE A O 1
ATOM 712 N N . ILE A 1 89 ? -20.054 4.498 16.312 1.00 91.44 89 ILE A N 1
ATOM 713 C CA . ILE A 1 89 ? -21.187 5.415 16.509 1.00 91.44 89 ILE A CA 1
ATOM 714 C C . ILE A 1 89 ? -22.524 4.681 16.366 1.00 91.44 89 ILE A C 1
ATOM 716 O O . ILE A 1 89 ? -23.397 4.828 17.223 1.00 91.44 89 ILE A O 1
ATOM 720 N N . ILE A 1 90 ? -22.689 3.865 15.321 1.00 90.25 90 ILE A N 1
ATOM 721 C CA . ILE A 1 90 ? -23.911 3.076 15.094 1.00 90.25 90 ILE A CA 1
ATOM 722 C C . ILE A 1 90 ? -24.159 2.128 16.270 1.00 90.25 90 ILE A C 1
ATOM 724 O O . ILE A 1 90 ? -25.279 2.047 16.780 1.00 90.25 90 ILE A O 1
ATOM 728 N N . LYS A 1 91 ? -23.116 1.433 16.742 1.00 85.31 91 LYS A N 1
ATOM 729 C CA . LYS A 1 91 ? -23.221 0.532 17.893 1.00 85.31 91 LYS A CA 1
ATOM 730 C C . LYS A 1 91 ? -23.611 1.275 19.164 1.00 85.31 91 LYS A C 1
ATOM 732 O O . LYS A 1 91 ? -24.536 0.826 19.838 1.00 85.31 91 LYS A O 1
ATOM 737 N N . VAL A 1 92 ? -22.963 2.403 19.456 1.00 88.25 92 VAL A N 1
ATOM 738 C CA . VAL A 1 92 ? -23.262 3.244 20.626 1.00 88.25 92 VAL A CA 1
ATOM 739 C C . VAL A 1 92 ? -24.703 3.754 20.576 1.00 88.25 92 VAL A C 1
ATOM 741 O O . VAL A 1 92 ? -25.428 3.584 21.555 1.00 88.25 92 VAL A O 1
ATOM 744 N N . LYS A 1 93 ? -25.163 4.279 19.432 1.00 81.19 93 LYS A N 1
ATOM 745 C CA . LYS A 1 93 ? -26.561 4.710 19.257 1.00 81.19 93 LYS A CA 1
ATOM 746 C C . LYS A 1 93 ? -27.552 3.561 19.450 1.00 81.19 93 LYS A C 1
ATOM 748 O O . LYS A 1 93 ? -28.535 3.735 20.161 1.00 81.19 93 LYS A O 1
ATOM 753 N N . SER A 1 94 ? -27.293 2.381 18.879 1.00 77.25 94 SER A N 1
ATOM 754 C CA . SER A 1 94 ? -28.203 1.233 19.033 1.00 77.25 94 SER A CA 1
ATOM 755 C C . SER A 1 94 ? -28.276 0.718 20.477 1.00 77.25 94 SER A C 1
ATOM 757 O O . SER A 1 94 ? -29.327 0.248 20.908 1.00 77.25 94 SER A O 1
ATOM 759 N N . SER A 1 95 ? -27.174 0.822 21.228 1.00 73.56 95 SER A N 1
ATOM 760 C CA . SER A 1 95 ? -27.134 0.463 22.647 1.00 73.56 95 SER A CA 1
ATOM 761 C C . SER A 1 95 ? -27.856 1.499 23.508 1.00 73.56 95 SER A C 1
ATOM 763 O O . SER A 1 95 ? -28.562 1.107 24.426 1.00 73.56 95 SER A O 1
ATOM 765 N N . GLY A 1 96 ? -27.742 2.794 23.193 1.00 62.78 96 GLY A N 1
ATOM 766 C CA . GLY A 1 96 ? -28.480 3.858 23.884 1.00 62.78 96 GLY A CA 1
ATOM 767 C C . GLY A 1 96 ? -29.998 3.766 23.688 1.00 62.78 96 GLY A C 1
ATOM 768 O O . GLY A 1 96 ? -30.742 3.950 24.641 1.00 62.78 96 GLY A O 1
ATOM 769 N N . ILE A 1 97 ? -30.456 3.390 22.487 1.00 60.12 97 ILE A N 1
ATOM 770 C CA . ILE A 1 97 ? -31.886 3.192 22.173 1.00 60.12 97 ILE A CA 1
ATOM 771 C C . ILE A 1 97 ? -32.484 1.970 22.897 1.00 60.12 97 ILE A C 1
ATOM 773 O O . ILE A 1 97 ? -33.687 1.908 23.091 1.00 60.12 97 ILE A O 1
ATOM 777 N N . ARG A 1 98 ? -31.672 0.984 23.303 1.00 54.56 98 ARG A N 1
ATOM 778 C CA . ARG A 1 98 ? -32.155 -0.200 24.045 1.00 54.56 98 ARG A CA 1
ATOM 779 C C . ARG A 1 98 ? -32.293 0.010 25.555 1.00 54.56 98 ARG A C 1
ATOM 781 O O . ARG A 1 98 ? -32.784 -0.897 26.219 1.00 54.56 98 ARG A O 1
ATOM 788 N N . VAL A 1 99 ? -31.793 1.121 26.097 1.00 51.53 99 VAL A N 1
ATOM 789 C CA . VAL A 1 99 ? -31.750 1.387 27.550 1.00 51.53 99 VAL A CA 1
ATOM 790 C C . VAL A 1 99 ? -32.684 2.543 27.953 1.00 51.53 99 VAL A C 1
ATOM 792 O O . VAL A 1 99 ? -32.854 2.785 29.144 1.00 51.53 99 VAL A O 1
ATOM 795 N N . GLY A 1 100 ? -33.306 3.229 26.987 1.00 43.00 100 GLY A N 1
ATOM 796 C CA . GLY A 1 100 ? -34.432 4.147 27.208 1.00 43.00 100 GLY A CA 1
ATOM 797 C C . GLY A 1 100 ? -35.747 3.477 26.849 1.00 43.00 100 GLY A C 1
ATOM 798 O O . GLY A 1 100 ? -36.739 3.755 27.552 1.00 43.00 100 GLY A O 1
#

Mean predicted aligned error: 10.21 Å

Nearest PDB structures (foldseek):
  8f7s-assembly1_D  TM=7.487E-01  e=2.870E-04  Homo sapiens
  8qot-assembly1_A  TM=7.219E-01  e=2.870E-04  Mus musculus
  6pt3-assembly1_B  TM=7.647E-01  e=6.919E-04  Homo sapiens
  4rwa-assembly2_B  TM=7.684E-01  e=8.476E-04  Escherichia coli
  6akx-assembly1_A  TM=8.475E-01  e=2.503E-03  Homo sapiens

Organism: NCBI:txid451742

Secondary structure (DSSP, 8-state):
--S-TTTGGGTS-HHHHHHHHHHHHHHHHHHHHHHHHHEEEEEETTEEEEEE-PPSSHHHHHHHHHHHHHIIIIIHHHHHHHHHHHHHHHHHHHHHHTT-